Protein AF-A0A2G9I885-F1 (afdb_monomer_lite)

Sequence (105 aa):
MEQFCLTGAIKKENPKLLMAASALALPIKPLMVTAVHTGIMEVAFAKRANENPDLRMAHNVHTASSLLGGSLFLADSLFPEAPFVHAGWHLAAAMGVLTCNKLLE

Foldseek 3Di:
DVVVVVLVVCCPPPNPVVVVVCVVVPPPVVVVVVVVVVVVVLVVLVVVVVVDVVSVVLNVLLVVLVVQLVVLVVVCVVCVPDPCSPVSSVVSVVSNVVSVVVVVD

Organism: NCBI:txid429701

pLDDT: mean 80.79, std 16.09, range [36.25, 96.88]

Structure (mmCIF, N/CA/C/O backbone):
data_AF-A0A2G9I885-F1
#
_entry.id   AF-A0A2G9I885-F1
#
loop_
_atom_site.group_PDB
_atom_site.id
_atom_site.type_symbol
_atom_site.label_atom_id
_atom_site.label_alt_id
_atom_site.label_comp_id
_atom_site.label_asym_id
_atom_site.label_entity_id
_atom_site.label_seq_id
_atom_site.pdbx_PDB_ins_code
_atom_site.Cartn_x
_atom_site.Cartn_y
_atom_site.Cartn_z
_atom_site.occupancy
_atom_site.B_iso_or_equiv
_atom_site.auth_seq_id
_atom_site.auth_comp_id
_atom_site.auth_asym_id
_atom_site.auth_atom_id
_atom_site.pdbx_PDB_model_num
ATOM 1 N N . MET A 1 1 ? 3.612 15.994 -22.704 1.00 39.22 1 MET A N 1
ATOM 2 C CA . MET A 1 1 ? 4.544 15.297 -23.620 1.00 39.22 1 MET A CA 1
ATOM 3 C C . MET A 1 1 ? 6.011 15.546 -23.251 1.00 39.22 1 MET A C 1
ATOM 5 O O . MET A 1 1 ? 6.812 14.645 -23.426 1.00 39.22 1 MET A O 1
ATOM 9 N N . GLU A 1 2 ? 6.367 16.691 -22.655 1.00 36.25 2 GLU A N 1
ATOM 10 C CA . GLU A 1 2 ? 7.768 17.029 -22.320 1.00 36.25 2 GLU A CA 1
ATOM 11 C C . GLU A 1 2 ? 8.351 16.313 -21.084 1.00 36.25 2 GLU A C 1
ATOM 13 O O . GLU A 1 2 ? 9.557 16.091 -21.007 1.00 36.25 2 GLU A O 1
ATOM 18 N N . GLN A 1 3 ? 7.515 15.875 -20.137 1.00 42.56 3 GLN A N 1
ATOM 19 C CA . GLN A 1 3 ? 7.983 15.244 -18.893 1.00 42.56 3 GLN A CA 1
ATOM 20 C C . GLN A 1 3 ? 8.533 13.820 -19.104 1.00 42.56 3 GLN A C 1
ATOM 22 O O . GLN A 1 3 ? 9.422 13.390 -18.379 1.00 42.56 3 GLN A O 1
ATOM 27 N N . PHE A 1 4 ? 8.069 13.117 -20.144 1.00 46.66 4 PHE A N 1
ATOM 28 C CA . PHE A 1 4 ? 8.538 11.768 -20.492 1.00 46.66 4 PHE A CA 1
ATOM 29 C C . PHE A 1 4 ? 9.906 11.784 -21.201 1.00 46.66 4 PHE A C 1
ATOM 31 O O . PHE A 1 4 ? 10.709 10.867 -21.030 1.00 46.66 4 PHE A O 1
ATOM 38 N N . CYS A 1 5 ? 10.201 12.841 -21.966 1.00 49.06 5 CYS A N 1
ATOM 39 C CA . CYS A 1 5 ? 11.446 12.965 -22.730 1.00 49.06 5 CYS A CA 1
ATOM 40 C C . CYS A 1 5 ? 12.667 13.245 -21.835 1.00 49.06 5 CYS A C 1
ATOM 42 O O . CYS A 1 5 ? 13.748 12.719 -22.095 1.00 49.06 5 CYS A O 1
ATOM 44 N N . LEU A 1 6 ? 12.493 14.002 -20.744 1.00 46.19 6 LEU A N 1
ATOM 45 C CA . LEU A 1 6 ? 13.563 14.283 -19.776 1.00 46.19 6 LEU A CA 1
ATOM 46 C C . LEU A 1 6 ? 13.911 13.063 -18.907 1.00 46.19 6 LEU A C 1
ATOM 48 O O . LEU A 1 6 ? 15.085 12.806 -18.644 1.00 46.19 6 LEU A O 1
ATOM 52 N N . THR A 1 7 ? 12.918 12.254 -18.522 1.00 51.09 7 THR A N 1
ATOM 53 C CA . THR A 1 7 ? 13.145 11.010 -17.766 1.00 51.09 7 THR A CA 1
ATOM 54 C C . THR A 1 7 ? 13.872 9.950 -18.604 1.00 51.09 7 THR A C 1
ATOM 56 O O . THR A 1 7 ? 14.716 9.224 -18.077 1.00 51.09 7 THR A O 1
ATOM 59 N N . GLY A 1 8 ? 13.607 9.889 -19.916 1.00 54.31 8 GLY A N 1
ATOM 60 C CA . GLY A 1 8 ? 14.285 8.973 -20.8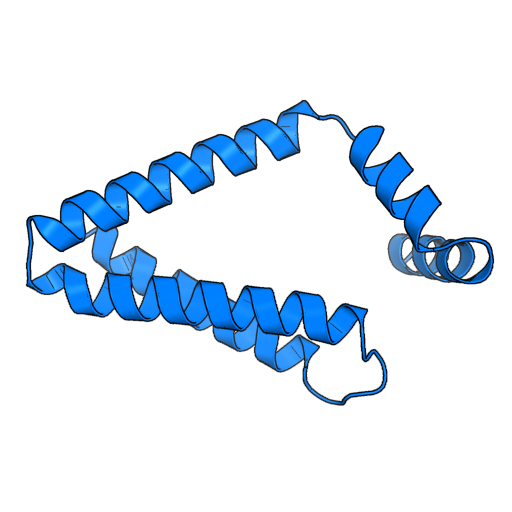40 1.00 54.31 8 GLY A CA 1
ATOM 61 C C . GLY A 1 8 ? 15.776 9.276 -21.036 1.00 54.31 8 GLY A C 1
ATOM 62 O O . GLY A 1 8 ? 16.585 8.350 -21.072 1.00 54.31 8 GLY A O 1
ATOM 63 N N . ALA A 1 9 ? 16.155 10.558 -21.100 1.00 52.84 9 ALA A N 1
ATOM 64 C CA . ALA A 1 9 ? 17.551 10.978 -21.251 1.00 52.84 9 ALA A CA 1
ATOM 65 C C . ALA A 1 9 ? 18.389 10.721 -19.981 1.00 52.84 9 ALA A C 1
ATOM 67 O O . ALA A 1 9 ? 19.507 10.218 -20.068 1.00 52.84 9 ALA A O 1
ATOM 68 N N . ILE A 1 10 ? 17.821 10.961 -18.791 1.00 52.38 10 ILE A N 1
ATOM 69 C CA . ILE A 1 10 ? 18.496 10.758 -17.493 1.00 52.38 10 ILE A CA 1
ATOM 70 C C . ILE A 1 10 ? 18.742 9.269 -17.184 1.00 52.38 10 ILE A C 1
ATOM 72 O O . ILE A 1 10 ? 19.722 8.916 -16.521 1.00 52.38 10 ILE A O 1
ATOM 76 N N . LYS A 1 11 ? 17.891 8.366 -17.692 1.00 53.34 11 LYS A N 1
ATOM 77 C CA . LYS A 1 11 ? 18.013 6.919 -17.445 1.00 53.34 11 LYS A CA 1
ATOM 78 C C . LYS A 1 11 ? 19.293 6.314 -18.048 1.00 53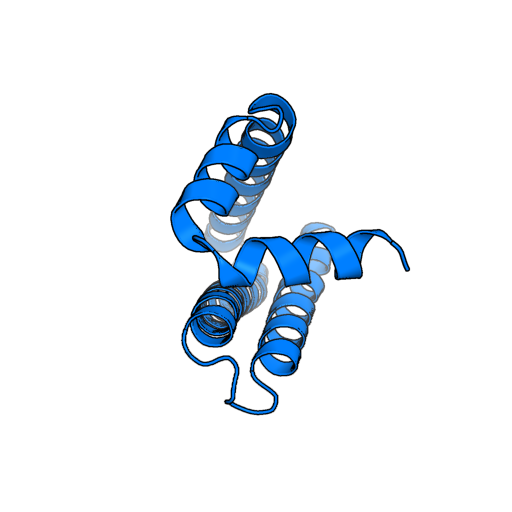.34 11 LYS A C 1
ATOM 80 O O . LYS A 1 11 ? 19.741 5.267 -17.584 1.00 53.34 11 LYS A O 1
ATOM 85 N N . LYS A 1 12 ? 19.876 6.963 -19.065 1.00 58.12 12 LYS A N 1
ATOM 86 C CA . LYS A 1 12 ? 20.996 6.436 -19.859 1.00 58.12 12 LYS A CA 1
ATOM 87 C C . LYS A 1 12 ? 22.370 6.659 -19.217 1.00 58.12 12 LYS A C 1
ATOM 89 O O . LYS A 1 12 ? 23.263 5.854 -19.455 1.00 58.12 12 LYS A O 1
ATOM 94 N N . GLU A 1 13 ? 22.538 7.706 -18.405 1.00 57.69 13 GLU A N 1
ATOM 95 C CA . GLU A 1 13 ? 23.873 8.132 -17.957 1.00 57.69 13 GLU A CA 1
ATOM 96 C C . GLU A 1 13 ? 24.179 7.866 -16.479 1.00 57.69 13 GLU A C 1
ATOM 98 O O . GLU A 1 13 ? 25.352 7.697 -16.181 1.00 57.69 13 GLU A O 1
ATOM 103 N N . ASN A 1 14 ? 23.190 7.768 -15.569 1.00 65.69 14 ASN A N 1
ATOM 104 C CA . ASN A 1 14 ? 23.335 7.226 -14.195 1.00 65.69 14 ASN A CA 1
ATOM 105 C C . ASN A 1 14 ? 21.960 7.186 -13.462 1.00 65.69 14 ASN A C 1
ATOM 107 O O . ASN A 1 14 ? 21.629 8.083 -12.679 1.00 65.69 14 ASN A O 1
ATOM 111 N N . PRO A 1 15 ? 21.124 6.152 -13.690 1.00 64.62 15 PRO A N 1
ATOM 112 C CA . PRO A 1 15 ? 19.683 6.204 -13.409 1.00 64.62 15 PRO A CA 1
ATOM 113 C C . PRO A 1 15 ? 19.304 6.234 -11.922 1.00 64.62 15 PRO A C 1
ATOM 115 O O . PRO A 1 15 ? 18.291 6.822 -11.562 1.00 64.62 15 PRO A O 1
ATOM 118 N N . LYS A 1 16 ? 20.082 5.598 -11.038 1.00 63.59 16 LYS A N 1
ATOM 119 C CA . LYS A 1 16 ? 19.693 5.426 -9.625 1.00 63.59 16 LYS A CA 1
ATOM 120 C C . LYS A 1 16 ? 20.098 6.610 -8.752 1.00 63.59 16 LYS A C 1
ATOM 122 O O . LYS A 1 16 ? 19.330 7.022 -7.891 1.00 63.59 16 LYS A O 1
ATOM 127 N N . LEU A 1 17 ? 21.289 7.163 -8.988 1.00 67.56 17 LEU A N 1
ATOM 128 C CA . LEU A 1 17 ? 21.858 8.223 -8.155 1.00 67.56 17 LEU A CA 1
ATOM 129 C C . LEU A 1 17 ? 21.196 9.568 -8.449 1.00 67.56 17 LEU A C 1
ATOM 131 O O . LEU A 1 17 ? 20.830 10.266 -7.515 1.00 67.56 17 LEU A O 1
ATOM 135 N N . LEU A 1 18 ? 20.953 9.892 -9.723 1.00 63.44 18 LEU A N 1
ATOM 136 C CA . LEU A 1 18 ? 20.237 11.114 -10.095 1.00 63.44 18 LEU A CA 1
ATOM 137 C C . LEU A 1 18 ? 18.766 11.057 -9.687 1.00 63.44 18 LEU A C 1
ATOM 139 O O . LEU A 1 18 ? 18.255 12.044 -9.183 1.00 63.44 18 LEU A O 1
ATOM 143 N N . MET A 1 19 ? 18.103 9.903 -9.802 1.00 66.25 19 MET A N 1
ATOM 144 C CA . MET A 1 19 ? 16.727 9.745 -9.320 1.00 66.25 19 MET A CA 1
ATOM 145 C C . MET A 1 19 ? 16.644 9.839 -7.791 1.00 66.25 19 MET A C 1
ATOM 147 O O . MET A 1 19 ? 15.752 10.505 -7.272 1.00 66.25 19 MET A O 1
ATOM 151 N N . ALA A 1 20 ? 17.604 9.251 -7.066 1.00 71.81 20 ALA A N 1
ATOM 152 C CA . ALA A 1 20 ? 17.714 9.402 -5.617 1.00 71.81 20 ALA A CA 1
ATOM 153 C C . ALA A 1 20 ? 18.026 10.852 -5.216 1.00 71.81 20 ALA A C 1
ATOM 155 O O . ALA A 1 20 ? 17.379 11.386 -4.323 1.00 71.81 20 ALA A O 1
ATOM 156 N N . ALA A 1 21 ? 18.955 11.516 -5.905 1.00 70.88 21 ALA A N 1
ATOM 157 C CA . ALA A 1 21 ? 19.299 12.914 -5.672 1.00 70.88 21 ALA A CA 1
ATOM 158 C C . ALA A 1 21 ? 18.125 13.846 -5.992 1.00 70.88 21 ALA A C 1
ATOM 160 O O . ALA A 1 21 ? 17.858 14.760 -5.224 1.00 70.88 21 ALA A O 1
ATOM 161 N N . SER A 1 22 ? 17.374 13.594 -7.068 1.00 64.94 22 SER A N 1
ATOM 162 C CA . SER A 1 22 ? 16.140 14.314 -7.384 1.00 64.94 22 SER A CA 1
ATOM 163 C C . SER A 1 22 ? 15.056 14.057 -6.339 1.00 64.94 22 SER A C 1
ATOM 165 O O . SER A 1 22 ? 14.408 15.006 -5.927 1.00 64.94 22 SER A O 1
ATOM 167 N N . ALA A 1 23 ? 14.887 12.830 -5.840 1.00 66.00 23 ALA A N 1
ATOM 168 C CA . ALA A 1 23 ? 13.963 12.540 -4.739 1.00 66.00 23 ALA A CA 1
ATOM 169 C C . ALA A 1 23 ? 14.353 13.257 -3.430 1.00 66.00 23 ALA A C 1
ATOM 171 O O . ALA A 1 23 ? 13.474 13.645 -2.664 1.00 66.00 23 ALA A O 1
ATOM 172 N N . LEU A 1 24 ? 15.654 13.465 -3.197 1.00 64.44 24 LEU A N 1
ATOM 173 C CA . LEU A 1 24 ? 16.202 14.160 -2.024 1.00 64.44 24 LEU A CA 1
ATOM 174 C C . LEU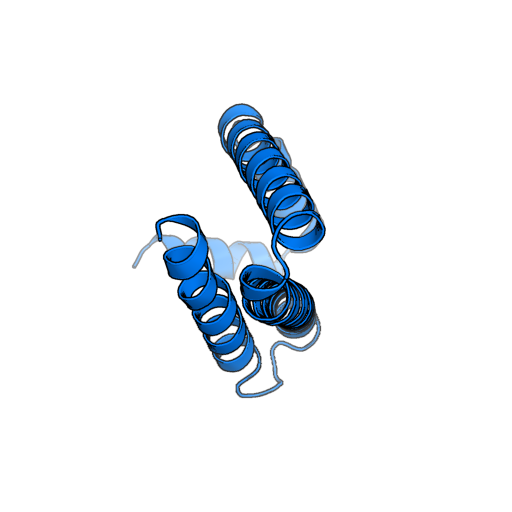 A 1 24 ? 16.190 15.695 -2.172 1.00 64.44 24 LEU A C 1
ATOM 176 O O . LEU A 1 24 ? 16.068 16.405 -1.177 1.00 64.44 24 LEU A O 1
ATOM 180 N N . ALA A 1 25 ? 16.322 16.199 -3.405 1.00 63.28 25 ALA A N 1
ATOM 181 C CA . ALA A 1 25 ? 16.311 17.621 -3.759 1.00 63.28 25 ALA A CA 1
ATOM 182 C C . ALA A 1 25 ? 14.899 18.169 -4.024 1.00 63.28 25 ALA A C 1
AT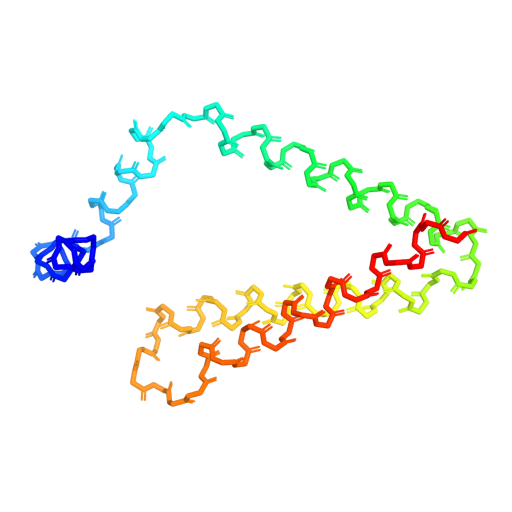OM 184 O O . ALA A 1 25 ? 14.669 19.373 -3.891 1.00 63.28 25 ALA A O 1
ATOM 185 N N . LEU A 1 26 ? 13.942 17.305 -4.380 1.00 62.38 26 LEU A N 1
ATOM 186 C CA . LEU A 1 26 ? 12.520 17.628 -4.325 1.00 62.38 26 LEU A CA 1
ATOM 187 C C . LEU A 1 26 ? 12.155 17.955 -2.874 1.00 62.38 26 LEU A C 1
ATOM 189 O O . LEU A 1 26 ? 12.735 17.389 -1.947 1.00 62.38 26 LEU A O 1
ATOM 193 N N . PRO A 1 27 ? 11.219 18.889 -2.642 1.00 56.84 27 PRO A N 1
ATOM 194 C CA . PRO A 1 27 ? 10.929 19.350 -1.300 1.00 56.84 27 PRO A CA 1
ATOM 195 C C . PRO A 1 27 ? 10.552 18.144 -0.434 1.00 56.84 27 PRO A C 1
ATOM 197 O O . PRO A 1 27 ? 9.529 17.495 -0.631 1.00 56.84 27 PRO A O 1
ATOM 200 N N . ILE A 1 28 ? 11.401 17.862 0.552 1.00 60.41 28 ILE A N 1
ATOM 201 C CA . ILE A 1 28 ? 11.216 16.815 1.565 1.00 60.41 28 ILE A CA 1
ATOM 202 C C . ILE A 1 28 ? 9.826 16.947 2.222 1.00 60.41 28 ILE A C 1
ATOM 204 O O . ILE A 1 28 ? 9.229 15.964 2.644 1.00 60.41 28 ILE A O 1
ATOM 208 N N . LYS A 1 29 ? 9.265 18.165 2.247 1.00 62.12 29 LYS A N 1
ATOM 209 C CA . LYS A 1 29 ? 7.977 18.508 2.863 1.00 62.12 29 LYS A CA 1
ATOM 210 C C . LYS A 1 29 ? 6.773 17.722 2.300 1.00 62.12 29 LYS A C 1
ATOM 212 O O . LYS A 1 29 ? 6.177 17.003 3.090 1.00 62.12 29 LYS A O 1
ATOM 217 N N . PRO A 1 30 ? 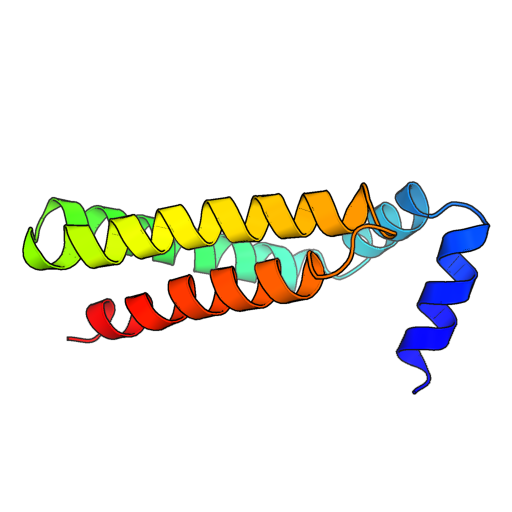6.377 17.796 1.012 1.00 76.38 30 PRO A N 1
ATOM 218 C CA . PRO A 1 30 ? 5.219 17.054 0.496 1.00 76.38 30 PRO A CA 1
ATOM 219 C C . PRO A 1 30 ? 5.340 15.530 0.603 1.00 76.38 30 PRO A C 1
ATOM 221 O O . PRO A 1 30 ? 4.345 14.876 0.915 1.00 76.38 30 PRO A O 1
ATOM 224 N N . LEU A 1 31 ? 6.533 14.958 0.409 1.00 78.31 31 LEU A N 1
ATOM 225 C CA . LEU A 1 31 ? 6.732 13.514 0.573 1.00 78.31 31 LEU A CA 1
ATOM 226 C C . LEU A 1 31 ? 6.608 13.094 2.041 1.00 78.31 31 LEU A C 1
ATOM 228 O O . LEU A 1 31 ? 5.874 12.156 2.341 1.00 78.31 31 LEU A O 1
ATOM 232 N N . MET A 1 32 ? 7.242 13.826 2.962 1.00 81.06 32 MET A N 1
ATOM 233 C CA . MET A 1 32 ? 7.121 13.566 4.401 1.00 81.06 32 MET A CA 1
ATOM 234 C C . MET A 1 32 ? 5.685 13.747 4.898 1.00 81.06 32 MET A C 1
ATOM 236 O O . MET A 1 32 ? 5.191 12.910 5.644 1.00 81.06 32 MET A O 1
ATOM 240 N N . VAL A 1 33 ? 4.986 14.805 4.471 1.00 84.94 33 VAL A N 1
ATOM 241 C CA . VAL A 1 33 ? 3.587 15.053 4.860 1.00 84.94 33 VAL A CA 1
ATOM 242 C C . VAL A 1 33 ? 2.674 13.933 4.368 1.00 84.94 33 VAL A C 1
ATOM 244 O O . VAL A 1 33 ? 1.826 13.479 5.136 1.00 84.94 33 VAL A O 1
ATOM 247 N N . THR A 1 34 ? 2.870 13.464 3.131 1.00 86.06 34 THR A N 1
ATOM 248 C CA . THR A 1 34 ? 2.116 12.332 2.572 1.00 86.06 34 THR A CA 1
ATOM 249 C C . THR A 1 34 ? 2.418 11.053 3.345 1.00 86.06 34 THR A C 1
ATOM 251 O O . THR A 1 34 ? 1.492 10.391 3.793 1.00 86.06 34 THR A O 1
ATOM 254 N N . ALA A 1 35 ? 3.695 10.746 3.596 1.00 86.50 35 ALA A N 1
ATOM 255 C CA . ALA A 1 35 ? 4.091 9.561 4.353 1.00 86.50 35 ALA A CA 1
ATOM 256 C C . ALA A 1 35 ? 3.502 9.551 5.773 1.00 86.50 35 ALA A C 1
ATOM 258 O O . ALA A 1 35 ? 2.995 8.525 6.221 1.00 86.50 35 ALA A O 1
ATOM 259 N N . VAL A 1 36 ? 3.515 10.696 6.463 1.00 88.94 36 VAL A N 1
ATOM 260 C CA . VAL A 1 36 ? 2.921 10.834 7.800 1.00 88.94 36 VAL A CA 1
ATOM 261 C C . VAL A 1 36 ? 1.403 10.659 7.749 1.00 88.94 36 VAL A C 1
ATOM 263 O O . VAL A 1 36 ? 0.867 9.879 8.532 1.00 88.94 36 VAL A O 1
ATOM 266 N N . HIS A 1 37 ? 0.704 11.332 6.829 1.00 86.50 37 HIS A N 1
ATOM 267 C CA . HIS A 1 37 ? -0.756 11.210 6.722 1.00 86.50 37 HIS A CA 1
ATOM 268 C C . HIS A 1 37 ? -1.188 9.790 6.362 1.00 86.50 37 HIS A C 1
ATOM 270 O O . HIS A 1 37 ? -2.078 9.244 7.012 1.00 86.50 37 HIS A O 1
ATOM 276 N N . THR A 1 38 ? -0.533 9.172 5.376 1.00 89.31 38 THR A N 1
ATOM 277 C CA . THR A 1 38 ? -0.791 7.781 5.001 1.00 89.31 38 THR A CA 1
ATOM 278 C C . THR A 1 38 ? -0.508 6.852 6.177 1.00 89.31 38 THR A C 1
ATOM 280 O O . THR A 1 38 ? -1.370 6.060 6.530 1.00 89.31 38 THR A O 1
ATOM 283 N N . GLY A 1 39 ? 0.632 6.997 6.859 1.00 89.50 39 GLY A N 1
ATOM 284 C CA . GLY A 1 39 ? 0.968 6.160 8.013 1.00 89.50 39 GLY A CA 1
ATOM 285 C C . GLY A 1 39 ? -0.053 6.252 9.151 1.00 89.50 39 GLY A C 1
ATOM 286 O O . GLY A 1 39 ? -0.450 5.232 9.710 1.00 89.50 39 GLY A O 1
ATOM 287 N N . ILE A 1 40 ? -0.534 7.458 9.468 1.00 92.88 40 ILE A N 1
ATOM 288 C CA . ILE A 1 40 ? -1.588 7.653 10.476 1.00 92.88 40 ILE A CA 1
ATOM 289 C C . ILE A 1 40 ? -2.896 6.976 10.036 1.00 92.88 40 ILE A C 1
ATOM 291 O O . ILE A 1 40 ? -3.557 6.341 10.860 1.00 92.88 40 ILE A O 1
ATOM 295 N N . MET A 1 41 ? -3.261 7.083 8.755 1.00 90.69 41 MET A N 1
ATOM 296 C CA . MET A 1 41 ? -4.465 6.458 8.201 1.00 90.69 41 MET A CA 1
ATOM 297 C C . MET A 1 41 ? -4.406 4.926 8.280 1.00 90.69 41 MET A C 1
ATOM 299 O O . MET A 1 41 ? -5.373 4.311 8.727 1.00 90.69 41 MET A O 1
ATOM 303 N N . GLU A 1 42 ? -3.266 4.319 7.939 1.00 90.81 42 GLU A N 1
ATOM 304 C 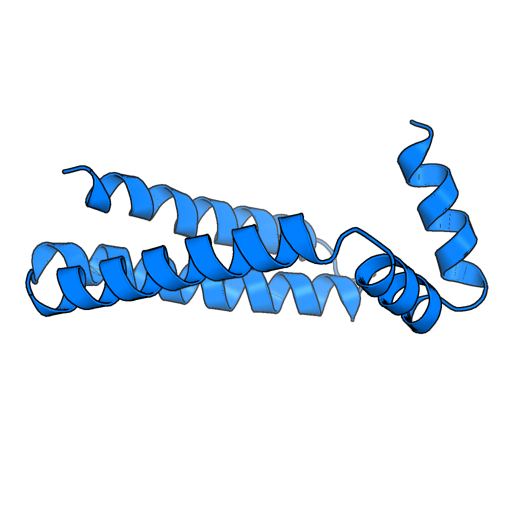CA . GLU A 1 42 ? -3.054 2.868 8.045 1.00 90.81 42 GLU A CA 1
ATOM 305 C C . GLU A 1 42 ? -3.191 2.380 9.494 1.00 90.81 42 GLU A C 1
ATOM 307 O O . GLU A 1 42 ? -3.897 1.410 9.771 1.00 90.81 42 GLU A O 1
ATOM 312 N N . VAL A 1 43 ? -2.579 3.089 10.453 1.00 93.38 43 VAL A N 1
ATOM 313 C CA . VAL A 1 43 ? -2.686 2.750 11.884 1.00 93.38 43 VAL A CA 1
ATOM 314 C C . VAL A 1 43 ? -4.130 2.876 12.376 1.00 93.38 43 VAL A C 1
ATOM 316 O O . VAL A 1 43 ? -4.606 2.025 13.131 1.00 93.38 43 VAL A O 1
ATOM 319 N N . ALA A 1 44 ? -4.849 3.913 11.943 1.00 91.06 44 ALA A N 1
ATOM 320 C CA . ALA A 1 44 ? -6.254 4.095 12.288 1.00 91.06 44 ALA A CA 1
ATOM 321 C C . ALA A 1 44 ? -7.138 2.976 11.710 1.00 91.06 44 ALA A C 1
ATOM 323 O O . ALA A 1 44 ? -8.024 2.485 12.414 1.00 91.06 44 ALA A O 1
ATOM 324 N N . PHE A 1 45 ? -6.877 2.532 10.474 1.00 89.25 45 PHE A N 1
ATOM 325 C CA . PHE A 1 45 ? -7.560 1.384 9.875 1.00 89.25 45 PHE A CA 1
ATOM 326 C C . PHE A 1 45 ? -7.276 0.115 10.685 1.00 89.25 45 PHE A C 1
ATOM 328 O O . PHE A 1 45 ? -8.213 -0.531 11.153 1.00 89.25 45 PHE A O 1
ATOM 335 N N . ALA A 1 46 ? -6.008 -0.202 10.949 1.00 92.00 46 ALA A N 1
ATOM 336 C CA . ALA A 1 46 ? -5.628 -1.386 11.716 1.00 92.00 46 ALA A CA 1
ATOM 337 C C . ALA A 1 46 ? -6.289 -1.418 13.104 1.00 92.00 46 ALA A C 1
ATOM 339 O O . ALA A 1 46 ? -6.829 -2.448 13.517 1.00 92.00 46 ALA A O 1
ATOM 340 N N . LYS A 1 47 ? -6.324 -0.275 13.805 1.00 93.31 47 LYS A N 1
ATOM 341 C CA . LYS A 1 47 ? -7.005 -0.155 15.100 1.00 93.31 47 LYS A CA 1
ATOM 342 C C . LYS A 1 47 ? -8.505 -0.444 14.982 1.00 93.31 47 LYS A C 1
ATOM 344 O O . LYS A 1 47 ? -9.018 -1.279 15.723 1.00 93.31 47 LYS A O 1
ATOM 349 N N . ARG A 1 48 ? -9.197 0.192 14.031 1.00 90.81 48 ARG A N 1
ATOM 350 C CA . ARG A 1 48 ? -10.640 -0.019 13.818 1.00 90.81 48 ARG A CA 1
ATOM 351 C C . ARG A 1 48 ? -10.964 -1.450 13.400 1.00 90.81 48 ARG A C 1
ATOM 353 O O . ARG A 1 48 ? -11.963 -1.994 13.849 1.00 90.81 48 ARG A O 1
ATOM 360 N N . ALA A 1 49 ? -10.124 -2.074 12.580 1.00 92.00 49 ALA A N 1
ATOM 361 C CA . ALA A 1 49 ? -10.281 -3.469 12.179 1.00 92.00 49 ALA A CA 1
ATOM 362 C C . ALA A 1 49 ? -10.061 -4.447 13.343 1.00 92.00 49 ALA A C 1
ATOM 364 O O . ALA A 1 49 ? -10.666 -5.516 13.376 1.00 92.00 49 ALA A O 1
ATOM 365 N N . ASN A 1 50 ? -9.219 -4.092 14.315 1.00 92.88 50 ASN A N 1
ATOM 366 C CA . ASN A 1 50 ? -9.052 -4.881 15.530 1.00 92.88 50 ASN A CA 1
ATOM 367 C C . ASN A 1 50 ? -10.275 -4.787 16.459 1.00 92.88 50 ASN A C 1
ATOM 369 O O . ASN A 1 50 ? -10.650 -5.782 17.073 1.00 92.88 50 ASN A O 1
ATOM 373 N N . GLU A 1 51 ? -10.890 -3.607 16.553 1.00 93.50 51 GLU A N 1
ATOM 374 C CA . GLU A 1 51 ? -12.072 -3.353 17.389 1.00 93.50 51 GLU A CA 1
ATOM 375 C C . GLU A 1 51 ? -13.369 -3.887 16.749 1.00 93.50 51 GLU A C 1
ATOM 377 O O . GLU A 1 51 ? -14.216 -4.431 17.455 1.00 93.50 51 GLU A O 1
ATOM 382 N N . ASN A 1 52 ? -13.502 -3.800 15.419 1.00 91.62 52 ASN A N 1
ATOM 383 C CA . ASN A 1 52 ? -14.708 -4.175 14.678 1.00 91.62 52 ASN A CA 1
ATOM 384 C C . ASN A 1 52 ? -14.444 -5.354 13.723 1.00 91.62 52 ASN A C 1
ATOM 386 O O . ASN A 1 52 ? -13.749 -5.184 12.714 1.00 91.62 52 ASN A O 1
ATOM 390 N N . PRO A 1 53 ? -15.029 -6.543 13.970 1.00 90.75 53 PRO A N 1
ATOM 391 C CA . PRO A 1 53 ? -14.776 -7.728 13.154 1.00 90.75 53 PRO A CA 1
ATOM 392 C C . PRO A 1 53 ? -15.198 -7.568 11.686 1.00 90.75 53 PRO A C 1
ATOM 394 O O . PRO A 1 53 ? -14.527 -8.117 10.810 1.00 90.75 53 PRO A O 1
ATOM 397 N N . ASP A 1 54 ? -16.222 -6.760 11.405 1.00 91.00 54 ASP A N 1
ATOM 398 C CA . ASP A 1 54 ? -16.726 -6.497 10.049 1.00 91.00 54 ASP A CA 1
ATOM 399 C C . ASP A 1 54 ? -15.699 -5.782 9.153 1.00 91.00 54 ASP A C 1
ATOM 401 O O . ASP A 1 54 ? -15.692 -5.948 7.933 1.00 91.00 54 ASP A O 1
ATOM 405 N N . LEU A 1 55 ? -14.764 -5.041 9.756 1.00 91.50 55 LEU A N 1
ATOM 406 C CA . LEU A 1 55 ? -13.721 -4.306 9.039 1.00 91.50 55 LEU A CA 1
ATOM 407 C C . LEU A 1 55 ? -12.464 -5.146 8.771 1.00 91.50 55 LEU A C 1
ATOM 409 O O . LEU A 1 55 ? -11.618 -4.745 7.970 1.00 91.50 55 LEU A O 1
ATOM 413 N N . ARG A 1 56 ? -12.327 -6.327 9.391 1.00 92.06 56 ARG A N 1
ATOM 414 C CA . ARG A 1 56 ? -11.121 -7.171 9.276 1.00 92.06 56 ARG A CA 1
ATOM 415 C C . ARG A 1 56 ? -10.878 -7.649 7.857 1.00 92.06 56 ARG A C 1
ATOM 417 O O . ARG A 1 56 ? -9.738 -7.658 7.405 1.00 92.06 56 ARG A O 1
ATOM 424 N N . MET A 1 57 ? -11.936 -8.045 7.153 1.00 93.38 57 MET A N 1
ATOM 425 C CA . MET A 1 57 ? -11.803 -8.495 5.768 1.00 93.38 57 MET A CA 1
ATOM 426 C C . MET A 1 57 ? -11.349 -7.344 4.868 1.00 93.38 57 MET A C 1
ATOM 428 O O . MET A 1 57 ? -10.411 -7.510 4.093 1.00 93.38 57 MET A O 1
ATOM 432 N N . ALA A 1 58 ? -11.963 -6.166 5.019 1.00 93.25 58 ALA A N 1
ATOM 433 C CA . ALA A 1 58 ? -11.578 -4.974 4.270 1.00 93.25 58 ALA A CA 1
ATOM 434 C C . ALA A 1 58 ? -10.117 -4.588 4.548 1.00 93.25 58 ALA A C 1
ATOM 436 O O . ALA A 1 58 ? -9.366 -4.353 3.608 1.00 93.25 58 ALA A O 1
ATOM 437 N N . HIS A 1 59 ? -9.692 -4.614 5.814 1.00 93.81 59 HIS A N 1
ATOM 438 C CA . HIS A 1 59 ? -8.305 -4.366 6.203 1.00 93.81 59 HIS A CA 1
ATOM 439 C C . HIS A 1 59 ? -7.339 -5.404 5.616 1.00 93.81 59 HIS A C 1
ATOM 441 O O . HIS A 1 59 ? -6.309 -5.046 5.061 1.00 93.81 59 HIS A O 1
ATOM 447 N N . ASN A 1 60 ? -7.672 -6.695 5.670 1.00 94.19 60 ASN A N 1
ATOM 448 C CA . ASN A 1 60 ? -6.812 -7.744 5.122 1.00 94.19 60 ASN A CA 1
ATOM 449 C C . ASN A 1 60 ? -6.645 -7.614 3.605 1.00 94.19 60 ASN A C 1
ATOM 451 O O . ASN A 1 60 ? -5.533 -7.756 3.100 1.00 94.19 60 ASN A O 1
ATOM 455 N N . VAL A 1 61 ? -7.731 -7.317 2.881 1.00 95.06 61 VAL A N 1
ATOM 456 C CA . VAL A 1 61 ? -7.676 -7.052 1.436 1.00 95.06 61 VAL A CA 1
ATOM 457 C C . VAL A 1 61 ? -6.867 -5.788 1.162 1.00 95.06 61 VAL A C 1
ATOM 459 O O . VAL A 1 61 ? -6.038 -5.809 0.254 1.00 95.06 61 VAL A O 1
ATOM 462 N N . HIS A 1 62 ? -7.039 -4.732 1.960 1.00 94.88 62 HIS A N 1
ATOM 463 C CA . HIS A 1 62 ? -6.248 -3.508 1.867 1.00 94.88 62 HIS A CA 1
ATOM 464 C C . HIS A 1 62 ? -4.750 -3.805 2.005 1.00 94.88 62 HIS A C 1
ATOM 466 O O . HIS A 1 62 ? -3.978 -3.537 1.088 1.00 94.88 62 HIS A O 1
ATOM 472 N N . THR A 1 63 ? -4.343 -4.447 3.104 1.00 94.50 63 THR A N 1
ATOM 473 C CA . THR A 1 63 ? -2.945 -4.796 3.380 1.00 94.50 63 THR A CA 1
ATOM 474 C C . THR A 1 63 ? -2.368 -5.713 2.304 1.00 94.50 63 THR A C 1
ATOM 476 O O . THR A 1 63 ? -1.274 -5.456 1.806 1.00 94.50 63 THR A O 1
ATOM 479 N N . ALA A 1 64 ? -3.092 -6.766 1.911 1.00 96.38 64 ALA A N 1
ATOM 480 C CA . ALA A 1 64 ? -2.632 -7.695 0.880 1.00 96.38 64 ALA A CA 1
ATOM 481 C C . ALA A 1 64 ? -2.437 -6.989 -0.468 1.00 96.38 64 ALA A C 1
ATOM 483 O O . ALA A 1 64 ? -1.417 -7.183 -1.130 1.00 96.38 64 ALA A O 1
ATOM 484 N N . SER A 1 65 ? -3.382 -6.127 -0.843 1.00 95.62 65 SER A N 1
ATOM 485 C CA . SER A 1 65 ? -3.327 -5.347 -2.079 1.00 95.62 65 SER A CA 1
ATOM 486 C C . SER A 1 65 ? -2.183 -4.331 -2.061 1.00 95.62 65 SER A C 1
ATOM 488 O O . SER A 1 65 ? -1.468 -4.208 -3.052 1.00 95.62 65 SER A O 1
ATOM 490 N N . SER A 1 66 ? -1.943 -3.665 -0.928 1.00 94.31 66 SER A N 1
ATOM 491 C CA . SER A 1 66 ? -0.828 -2.728 -0.738 1.00 94.31 66 SER A CA 1
ATOM 492 C C . SER A 1 66 ? 0.535 -3.427 -0.800 1.00 94.31 66 SER A C 1
ATOM 494 O O . SER A 1 66 ? 1.440 -2.946 -1.483 1.00 94.31 66 SER A O 1
ATOM 496 N N . LEU A 1 67 ? 0.685 -4.596 -0.164 1.00 96.38 67 LEU A N 1
ATOM 497 C CA . LEU A 1 67 ? 1.915 -5.396 -0.229 1.00 96.38 67 LEU A CA 1
ATOM 498 C C . LEU A 1 67 ? 2.179 -5.926 -1.641 1.00 96.38 67 LEU A C 1
ATOM 500 O O . LEU A 1 67 ? 3.311 -5.857 -2.128 1.00 96.38 67 LEU A O 1
ATOM 504 N N . LEU A 1 68 ? 1.142 -6.428 -2.314 1.00 96.75 68 LEU A N 1
ATOM 505 C CA . LEU A 1 68 ? 1.251 -6.925 -3.681 1.00 96.75 68 LEU A CA 1
ATOM 506 C C . LEU A 1 68 ? 1.566 -5.786 -4.656 1.00 96.75 68 LEU A C 1
ATOM 508 O O . LEU A 1 68 ? 2.488 -5.907 -5.455 1.00 96.75 68 LEU A O 1
ATOM 512 N N . GLY A 1 69 ? 0.854 -4.663 -4.554 1.00 95.31 69 GLY A N 1
ATOM 513 C CA . GLY A 1 69 ? 1.082 -3.475 -5.373 1.00 95.31 69 GLY A CA 1
ATOM 514 C C . GLY A 1 69 ? 2.483 -2.899 -5.184 1.00 95.31 69 GLY A C 1
ATOM 515 O O . GLY A 1 69 ? 3.163 -2.632 -6.169 1.00 95.31 69 GLY A O 1
ATOM 516 N N . GLY A 1 70 ? 2.959 -2.787 -3.939 1.00 93.88 70 GLY A N 1
ATOM 517 C CA . GLY A 1 70 ? 4.329 -2.360 -3.640 1.00 93.88 70 GLY A CA 1
ATOM 518 C C . GLY A 1 70 ? 5.383 -3.323 -4.194 1.00 93.88 70 GLY A C 1
ATOM 519 O O . GLY A 1 70 ? 6.395 -2.893 -4.745 1.00 93.88 70 GLY A O 1
ATOM 520 N N . SER A 1 71 ? 5.125 -4.630 -4.121 1.00 95.56 71 SER A N 1
ATOM 521 C CA . SER A 1 71 ? 6.014 -5.649 -4.693 1.00 95.56 71 SER A CA 1
ATOM 522 C C . SER A 1 71 ? 6.062 -5.567 -6.222 1.00 95.56 71 SER A C 1
ATOM 524 O O . SER A 1 71 ? 7.144 -5.615 -6.803 1.00 95.56 71 SER A O 1
ATOM 526 N N . LEU A 1 72 ? 4.910 -5.383 -6.876 1.00 94.12 72 LEU A N 1
ATOM 527 C CA . LEU A 1 72 ? 4.812 -5.205 -8.327 1.00 94.12 72 LEU A CA 1
ATOM 528 C C . LEU A 1 72 ? 5.457 -3.892 -8.786 1.00 94.12 72 LEU A C 1
ATOM 530 O O . LEU A 1 72 ? 6.131 -3.888 -9.808 1.00 94.12 72 LEU A O 1
ATOM 534 N N . PHE A 1 73 ? 5.348 -2.811 -8.009 1.00 91.88 73 PHE A N 1
ATOM 535 C CA . PHE A 1 73 ? 6.053 -1.554 -8.273 1.00 91.88 73 PHE A CA 1
ATOM 536 C C . PHE A 1 73 ? 7.578 -1.729 -8.298 1.00 91.88 73 PHE A C 1
ATOM 538 O O . PHE A 1 73 ? 8.266 -1.257 -9.209 1.00 91.88 73 PHE A O 1
ATOM 545 N N . LEU A 1 74 ? 8.120 -2.438 -7.304 1.00 91.12 74 LEU A N 1
ATOM 546 C CA . LEU A 1 74 ? 9.547 -2.752 -7.262 1.00 91.12 74 LEU A CA 1
ATOM 547 C C . LEU A 1 74 ? 9.940 -3.691 -8.408 1.00 91.12 74 LEU A C 1
ATOM 549 O O . LEU A 1 74 ? 10.972 -3.475 -9.043 1.00 91.12 74 LEU A O 1
ATOM 553 N N . ALA A 1 75 ? 9.115 -4.696 -8.709 1.00 91.06 75 ALA A N 1
ATOM 554 C CA . ALA A 1 75 ? 9.355 -5.626 -9.808 1.00 91.06 75 ALA A CA 1
ATOM 555 C C . ALA A 1 75 ? 9.373 -4.925 -11.177 1.00 91.06 75 ALA A C 1
ATOM 557 O O . ALA A 1 75 ? 10.259 -5.218 -11.973 1.00 91.06 75 ALA A O 1
ATOM 558 N N . ASP A 1 76 ? 8.482 -3.959 -11.420 1.00 88.19 76 ASP A N 1
ATOM 559 C CA . ASP A 1 76 ? 8.435 -3.143 -12.647 1.00 88.19 76 ASP A CA 1
ATOM 560 C C . ASP A 1 76 ? 9.754 -2.382 -12.865 1.00 88.19 76 ASP A C 1
ATOM 562 O O . ASP A 1 76 ? 10.271 -2.265 -13.976 1.00 88.19 76 ASP A O 1
ATOM 566 N N . SER A 1 77 ? 10.361 -1.925 -11.765 1.00 85.50 77 SER A N 1
ATOM 567 C CA . SER A 1 77 ? 11.648 -1.226 -11.783 1.00 85.50 77 SER A CA 1
ATOM 568 C C . SER A 1 77 ? 12.843 -2.159 -12.018 1.00 85.50 77 SER A C 1
ATOM 570 O O . SER A 1 77 ? 13.854 -1.733 -12.583 1.00 85.50 77 SER A O 1
ATOM 572 N N . LEU A 1 78 ? 12.762 -3.410 -11.553 1.00 89.56 78 LEU A N 1
ATOM 573 C CA . LEU A 1 78 ? 13.836 -4.405 -11.662 1.00 89.56 78 LEU A CA 1
ATOM 574 C C . LEU A 1 78 ? 13.795 -5.184 -12.983 1.00 89.56 78 LEU A C 1
ATOM 576 O O . LEU A 1 78 ? 14.849 -5.546 -13.505 1.00 89.56 78 LEU A O 1
ATOM 580 N N . PHE A 1 79 ? 12.602 -5.415 -13.526 1.00 87.38 79 PHE A N 1
ATOM 581 C CA . PHE A 1 79 ? 12.356 -6.229 -14.714 1.00 87.38 79 PHE A CA 1
ATOM 582 C C . PHE A 1 79 ? 11.502 -5.454 -15.731 1.00 87.38 79 PHE A C 1
ATOM 584 O O . PHE A 1 79 ? 10.353 -5.822 -15.970 1.00 87.38 79 PHE A O 1
ATOM 591 N N . PRO A 1 80 ? 12.050 -4.401 -16.365 1.00 77.69 80 PRO A N 1
ATOM 592 C CA . PRO A 1 80 ? 11.284 -3.529 -17.264 1.00 77.69 80 PRO A CA 1
ATOM 593 C C . PRO A 1 80 ? 10.763 -4.237 -18.527 1.00 77.69 80 PRO A C 1
ATOM 595 O O . PRO A 1 80 ? 9.846 -3.740 -19.172 1.00 77.69 80 PRO A O 1
ATOM 598 N N . GLU A 1 81 ? 11.335 -5.391 -18.877 1.00 86.00 81 GLU A N 1
ATOM 599 C CA . GLU A 1 81 ? 10.931 -6.202 -20.033 1.00 86.00 81 GLU A CA 1
ATOM 600 C C . GLU A 1 81 ? 9.777 -7.170 -19.714 1.00 86.00 81 GLU A C 1
ATOM 602 O O . GLU A 1 81 ? 9.225 -7.796 -20.618 1.00 86.00 81 GLU A O 1
ATOM 607 N N . ALA A 1 82 ? 9.421 -7.339 -18.433 1.00 86.00 82 ALA A N 1
ATOM 608 C CA . ALA A 1 82 ? 8.344 -8.231 -18.027 1.00 86.00 82 ALA A CA 1
ATOM 609 C C . ALA A 1 82 ? 6.985 -7.593 -18.375 1.00 86.00 82 ALA A C 1
ATOM 611 O O . ALA A 1 82 ? 6.620 -6.559 -17.806 1.00 86.00 82 ALA A O 1
ATOM 612 N N . PRO A 1 83 ? 6.202 -8.188 -19.293 1.00 85.19 83 PRO A N 1
ATOM 613 C CA . PRO A 1 83 ? 4.950 -7.587 -19.720 1.00 85.19 83 PRO A CA 1
ATOM 614 C C . PRO A 1 83 ? 3.924 -7.611 -18.579 1.00 85.19 83 PRO A C 1
ATOM 616 O O . PRO A 1 83 ? 3.884 -8.535 -17.769 1.00 85.19 83 PRO A O 1
ATOM 619 N N . PHE A 1 84 ? 3.061 -6.595 -18.546 1.00 91.50 84 PHE A N 1
ATOM 620 C CA . PHE A 1 84 ? 1.920 -6.458 -17.626 1.00 91.50 84 PHE A CA 1
ATOM 621 C C . PHE A 1 84 ? 2.229 -6.206 -16.140 1.00 91.50 84 PHE A C 1
ATOM 623 O O . PHE A 1 84 ? 1.281 -5.974 -15.391 1.00 91.50 84 PHE A O 1
ATOM 630 N N . VAL A 1 85 ? 3.491 -6.166 -15.693 1.00 91.06 85 VAL A N 1
ATOM 631 C CA . VAL A 1 85 ? 3.831 -5.904 -14.275 1.00 91.06 85 VAL A CA 1
ATOM 632 C C . VAL A 1 85 ? 3.287 -4.550 -13.806 1.00 91.06 85 VAL A C 1
ATOM 634 O O . VAL A 1 85 ? 2.583 -4.487 -12.797 1.00 91.06 85 VAL A O 1
ATOM 637 N N . HIS A 1 86 ? 3.497 -3.496 -14.595 1.00 90.38 86 HIS A N 1
ATOM 638 C CA . HIS A 1 86 ? 2.931 -2.168 -14.356 1.00 90.38 86 HIS A CA 1
ATOM 639 C C . HIS A 1 86 ? 1.395 -2.162 -14.246 1.00 90.38 86 HIS A C 1
ATOM 641 O O . HIS A 1 86 ? 0.814 -1.537 -13.358 1.00 90.38 86 HIS A O 1
ATOM 647 N N . ALA A 1 87 ? 0.715 -2.892 -15.136 1.00 94.81 87 ALA A N 1
ATOM 648 C CA . ALA A 1 87 ? -0.741 -3.010 -15.109 1.00 94.81 87 ALA A CA 1
ATOM 649 C C . ALA A 1 87 ? -1.214 -3.776 -13.862 1.00 94.81 87 ALA A C 1
ATOM 651 O O . ALA A 1 87 ? -2.197 -3.389 -13.232 1.00 94.81 87 ALA A O 1
ATOM 652 N N . GLY A 1 88 ? -0.482 -4.822 -13.472 1.00 94.19 88 GLY A N 1
ATOM 653 C CA . GLY A 1 88 ? -0.713 -5.564 -12.237 1.00 94.19 88 GLY A CA 1
ATOM 654 C C . GLY A 1 88 ? -0.557 -4.687 -10.996 1.00 94.19 88 GLY A C 1
ATOM 655 O O . GLY A 1 88 ? -1.388 -4.765 -10.092 1.00 94.19 88 GLY A O 1
ATOM 656 N N . TRP A 1 89 ? 0.455 -3.814 -10.962 1.00 95.50 89 TRP A N 1
ATOM 657 C CA . TRP A 1 89 ? 0.608 -2.832 -9.890 1.00 95.50 89 TRP A CA 1
ATOM 658 C C . TRP A 1 89 ? -0.628 -1.927 -9.792 1.00 95.50 89 TRP A C 1
ATOM 660 O O . TRP A 1 89 ? -1.218 -1.827 -8.714 1.00 95.50 89 TRP A O 1
ATOM 670 N N . HIS A 1 90 ? -1.072 -1.327 -10.901 1.00 96.88 90 HIS A N 1
ATOM 671 C CA . HIS A 1 90 ? -2.277 -0.491 -10.901 1.00 96.88 90 HIS A CA 1
ATOM 672 C C . HIS A 1 90 ? -3.532 -1.249 -10.452 1.00 96.88 90 HIS A C 1
ATOM 674 O O . HIS A 1 90 ? -4.333 -0.699 -9.694 1.00 96.88 90 HIS A O 1
ATOM 680 N N . LEU A 1 91 ? -3.692 -2.509 -10.863 1.00 96.38 91 LEU A N 1
ATOM 681 C CA . LEU A 1 91 ? -4.818 -3.345 -10.448 1.00 96.38 91 LEU A CA 1
ATOM 682 C C . LEU A 1 91 ? -4.808 -3.610 -8.936 1.00 96.38 91 LEU A C 1
ATOM 684 O O . LEU A 1 91 ? -5.834 -3.443 -8.276 1.00 96.38 91 LEU A O 1
ATOM 688 N N . ALA A 1 92 ? -3.656 -3.980 -8.374 1.00 95.19 92 ALA A N 1
ATOM 689 C CA . ALA A 1 92 ? -3.513 -4.184 -6.935 1.00 95.19 92 ALA A CA 1
ATOM 690 C C . ALA A 1 92 ? -3.782 -2.883 -6.158 1.00 95.19 92 ALA A C 1
ATOM 692 O O . ALA A 1 92 ? -4.524 -2.888 -5.179 1.00 95.19 92 ALA A O 1
ATOM 693 N N . ALA A 1 93 ? -3.272 -1.744 -6.632 1.00 93.94 93 ALA A N 1
ATOM 694 C CA . ALA A 1 93 ? -3.552 -0.448 -6.018 1.00 93.94 93 ALA A CA 1
ATOM 695 C C . ALA A 1 93 ? -5.054 -0.106 -6.040 1.00 93.94 93 ALA A C 1
ATOM 697 O O . ALA A 1 93 ? -5.594 0.346 -5.031 1.00 93.94 93 ALA A O 1
ATOM 698 N N . ALA A 1 94 ? -5.751 -0.374 -7.150 1.00 94.69 94 ALA A N 1
ATOM 699 C CA . ALA A 1 94 ? -7.192 -0.149 -7.256 1.00 94.69 94 ALA A CA 1
ATOM 700 C C . ALA A 1 94 ? -7.978 -0.986 -6.234 1.00 94.69 94 ALA A C 1
ATOM 702 O O . ALA A 1 94 ? -8.848 -0.454 -5.546 1.00 94.69 94 ALA A O 1
ATOM 703 N N . MET A 1 95 ? -7.627 -2.266 -6.073 1.00 93.75 95 MET A N 1
ATOM 704 C CA . MET A 1 95 ? -8.228 -3.140 -5.059 1.00 93.75 95 MET A CA 1
ATOM 705 C C . MET A 1 95 ? -8.028 -2.605 -3.635 1.00 93.75 95 MET A C 1
ATOM 707 O O . MET A 1 95 ? -8.976 -2.586 -2.854 1.00 93.75 95 MET A O 1
ATOM 711 N N . GLY A 1 96 ? -6.828 -2.111 -3.313 1.00 91.38 96 GLY A N 1
ATOM 712 C CA . GLY A 1 96 ? -6.539 -1.505 -2.010 1.00 91.38 96 GLY A CA 1
ATOM 713 C C . GLY A 1 96 ? -7.306 -0.203 -1.756 1.00 91.38 96 GLY A C 1
ATOM 714 O O . GLY A 1 96 ? -7.731 0.052 -0.635 1.00 91.38 96 GLY A O 1
ATOM 715 N N . VAL A 1 97 ? -7.547 0.618 -2.781 1.00 90.44 97 VAL A N 1
ATOM 716 C CA . VAL A 1 97 ? -8.339 1.853 -2.631 1.00 90.44 97 VAL A CA 1
ATOM 717 C C . VAL A 1 97 ? -9.831 1.552 -2.458 1.00 90.44 97 VAL A C 1
ATOM 719 O O . VAL A 1 97 ? -10.506 2.230 -1.686 1.00 90.44 97 VAL A O 1
ATOM 722 N N . LEU A 1 98 ? -10.358 0.510 -3.112 1.00 89.50 98 LEU A N 1
ATOM 723 C CA . LEU A 1 98 ? -11.770 0.121 -2.989 1.00 89.50 98 LEU A CA 1
ATOM 724 C C . LEU A 1 98 ? -12.171 -0.228 -1.548 1.00 89.50 98 LEU A C 1
ATOM 726 O O . LEU A 1 98 ? -13.306 0.028 -1.145 1.00 89.50 98 LEU A O 1
ATOM 730 N N . THR A 1 99 ? -11.249 -0.769 -0.749 1.00 87.88 99 THR A N 1
ATOM 731 C CA . THR A 1 99 ? -11.523 -1.106 0.655 1.00 87.88 99 THR A CA 1
ATOM 732 C C . THR A 1 99 ? -11.652 0.124 1.551 1.00 87.88 99 THR A C 1
ATOM 734 O O . THR A 1 99 ? -12.233 0.018 2.627 1.00 87.88 99 THR A O 1
ATOM 737 N N . CYS A 1 100 ? -11.161 1.295 1.131 1.00 80.25 100 CYS A N 1
ATOM 738 C CA . CYS A 1 100 ? -11.240 2.522 1.927 1.00 80.25 100 CYS A CA 1
ATOM 739 C C . CYS A 1 100 ? -12.680 3.028 2.092 1.00 80.25 100 CYS A C 1
ATOM 741 O O . CYS A 1 100 ? -12.978 3.674 3.089 1.00 80.25 100 CYS A O 1
ATOM 743 N N . ASN A 1 101 ? -13.600 2.694 1.180 1.00 81.56 101 ASN A N 1
ATOM 744 C CA . ASN A 1 101 ? -15.013 3.065 1.332 1.00 81.56 101 ASN A CA 1
ATOM 745 C C . ASN A 1 101 ? -15.641 2.436 2.586 1.00 81.56 101 ASN A C 1
ATOM 747 O O . ASN A 1 101 ? -16.460 3.072 3.239 1.00 81.56 101 ASN A O 1
ATOM 751 N N . LYS A 1 102 ? -15.186 1.240 2.987 1.00 75.12 102 LYS A N 1
ATOM 752 C CA . LYS A 1 102 ? -15.615 0.586 4.234 1.00 75.12 102 LYS A CA 1
ATOM 753 C C . LYS A 1 102 ? -15.168 1.315 5.502 1.00 75.12 102 LYS A C 1
ATOM 755 O O . LYS A 1 102 ? -15.644 0.980 6.574 1.00 75.12 102 LYS A O 1
ATOM 760 N N . LEU A 1 103 ? -14.270 2.298 5.403 1.00 66.69 103 LEU A N 1
ATOM 761 C CA . LEU A 1 103 ? -13.880 3.151 6.531 1.00 66.69 103 LEU A CA 1
ATOM 762 C C . LEU A 1 103 ? -14.827 4.335 6.763 1.00 66.69 103 LEU A C 1
ATOM 764 O O . LEU A 1 103 ? -14.697 5.001 7.795 1.00 66.69 103 LEU A O 1
ATOM 768 N N . LEU A 1 104 ? -15.685 4.638 5.782 1.00 70.44 104 LEU A N 1
ATOM 769 C CA . LEU A 1 104 ? -16.648 5.744 5.811 1.00 70.44 104 LEU A CA 1
ATOM 770 C C . LEU A 1 104 ? -18.062 5.293 6.206 1.00 70.44 104 LEU A C 1
ATOM 772 O O . LEU A 1 104 ? -18.902 6.148 6.481 1.00 70.44 104 LEU A O 1
ATOM 776 N N . GLU A 1 105 ? -18.310 3.981 6.192 1.00 63.66 105 GLU A N 1
ATOM 777 C CA . GLU A 1 105 ? -19.515 3.330 6.724 1.00 63.66 105 GLU A CA 1
ATOM 778 C C . GLU A 1 105 ? -19.421 3.190 8.252 1.00 63.66 105 GLU A C 1
ATOM 780 O O . GLU A 1 105 ? -20.457 3.418 8.914 1.00 63.66 105 GLU A O 1
#

Secondary structure (DSSP, 8-state):
-HHHHHHHHHTTT-HHHHHHHHHHHS-HHHHHHHHHHHHHHHHHHHHHHHH-GGGHHHHHHHHHHHHHHHHHHHHHHH-TTSTTHHHHHHHHHHHHHHGGGGGT-

Radius of gyration: 17.28 Å; chains: 1; bounding box: 43×28×41 Å